Protein AF-A0A5B7G9Q3-F1 (afdb_monomer_lite)

InterPro domains:
  IPR002159 CD36 family [PF01130] (1-92)
  IPR002159 CD36 family [PF01130] (96-151)
  IPR002159 CD36 family [PTHR11923] (1-169)

Structure (mmCIF, N/CA/C/O backbone):
data_AF-A0A5B7G9Q3-F1
#
_entry.id   AF-A0A5B7G9Q3-F1
#
loop_
_atom_site.group_PDB
_atom_site.id
_atom_site.type_symbol
_atom_site.label_atom_id
_atom_site.label_alt_id
_atom_site.label_comp_id
_atom_site.label_asym_id
_atom_site.label_entity_id
_atom_site.label_seq_id
_atom_site.pdbx_PDB_ins_code
_atom_site.Cartn_x
_atom_site.Cartn_y
_atom_site.Cartn_z
_atom_site.occupancy
_atom_site.B_iso_or_equiv
_atom_site.auth_seq_id
_atom_site.auth_comp_id
_atom_site.auth_asym_id
_atom_site.auth_atom_id
_atom_site.pdbx_PDB_model_num
ATOM 1 N N . MET A 1 1 ? 12.135 -0.133 -3.986 1.00 78.00 1 MET A N 1
ATOM 2 C CA . MET A 1 1 ? 10.708 -0.051 -3.673 1.00 78.00 1 MET A CA 1
ATOM 3 C C . MET A 1 1 ? 10.459 1.221 -2.902 1.00 78.00 1 MET A C 1
ATOM 5 O O . MET A 1 1 ? 10.452 1.245 -1.677 1.00 78.00 1 MET A O 1
ATOM 9 N N . THR A 1 2 ? 10.316 2.288 -3.679 1.00 84.94 2 THR A N 1
ATOM 10 C CA . THR A 1 2 ? 10.034 3.643 -3.212 1.00 84.94 2 THR A CA 1
ATOM 11 C C . THR A 1 2 ? 8.739 4.090 -3.875 1.00 84.94 2 THR A C 1
ATOM 13 O O . THR A 1 2 ? 8.505 3.773 -5.044 1.00 84.94 2 THR A O 1
ATOM 16 N N . LEU A 1 3 ? 7.895 4.789 -3.120 1.00 89.25 3 LEU A N 1
ATOM 17 C CA . LEU A 1 3 ? 6.695 5.441 -3.635 1.00 89.25 3 LEU A CA 1
ATOM 18 C C . LEU A 1 3 ? 6.930 6.943 -3.688 1.00 89.25 3 LEU A C 1
ATOM 20 O O . LEU A 1 3 ? 7.613 7.503 -2.828 1.00 89.25 3 LEU A O 1
ATOM 24 N N . TYR A 1 4 ? 6.320 7.591 -4.668 1.00 92.19 4 TYR A N 1
ATOM 25 C CA . TYR A 1 4 ? 6.509 9.013 -4.919 1.00 92.19 4 TYR A CA 1
ATOM 26 C C . TYR A 1 4 ? 5.279 9.780 -4.480 1.00 92.19 4 TYR A C 1
ATOM 28 O O . TYR A 1 4 ? 4.168 9.288 -4.631 1.00 92.19 4 TYR A O 1
ATOM 36 N N . TYR A 1 5 ? 5.463 10.978 -3.934 1.00 93.06 5 TYR A N 1
ATOM 37 C CA . TYR A 1 5 ? 4.340 11.863 -3.647 1.00 93.06 5 TYR A CA 1
ATOM 38 C C . TYR A 1 5 ? 3.627 12.235 -4.954 1.00 93.06 5 TYR A C 1
ATOM 40 O O . TYR A 1 5 ? 4.283 12.576 -5.940 1.00 93.06 5 TYR A O 1
ATOM 48 N N . LYS A 1 6 ? 2.295 12.160 -4.959 1.00 91.06 6 LYS A N 1
ATOM 49 C CA . LYS A 1 6 ? 1.446 12.531 -6.095 1.00 91.06 6 LYS A CA 1
ATOM 50 C C . LYS A 1 6 ? 0.707 13.833 -5.815 1.00 91.06 6 LYS A C 1
ATOM 52 O O . LYS A 1 6 ? 0.881 14.804 -6.543 1.00 91.06 6 LYS A O 1
ATOM 57 N N . GLU A 1 7 ? -0.120 13.845 -4.772 1.00 93.25 7 GLU A N 1
ATOM 58 C CA . GLU A 1 7 ? -1.059 14.936 -4.497 1.00 93.25 7 GLU A CA 1
ATOM 59 C C . GLU A 1 7 ? -1.607 14.883 -3.063 1.00 93.25 7 GLU A C 1
ATOM 61 O O . GLU A 1 7 ? -1.503 13.866 -2.375 1.00 93.25 7 GLU A O 1
ATOM 66 N N . GLU A 1 8 ? -2.224 15.976 -2.613 1.00 92.50 8 GLU A N 1
ATOM 67 C CA . GLU A 1 8 ? -3.061 15.971 -1.413 1.00 92.50 8 GLU A CA 1
ATOM 68 C C . GLU A 1 8 ? -4.437 15.394 -1.750 1.00 92.50 8 GLU A C 1
ATOM 70 O O . GLU A 1 8 ? -5.032 15.719 -2.776 1.00 92.50 8 GLU A O 1
ATOM 75 N N . VAL A 1 9 ? -4.971 14.558 -0.865 1.00 86.00 9 VAL A N 1
ATOM 76 C CA . VAL A 1 9 ? -6.273 13.912 -1.041 1.00 86.00 9 VAL A CA 1
ATOM 77 C C . VAL A 1 9 ? -7.142 14.099 0.185 1.00 86.00 9 VAL A C 1
ATOM 79 O O . VAL A 1 9 ? -6.663 14.274 1.304 1.00 86.00 9 VAL A O 1
ATOM 82 N N . LYS A 1 10 ? -8.456 14.046 -0.021 1.00 80.75 10 LYS A N 1
ATOM 83 C CA . LYS A 1 10 ? -9.434 14.074 1.062 1.00 80.75 10 LYS A CA 1
ATOM 84 C C . LYS A 1 10 ? -10.288 12.820 0.996 1.00 80.75 10 LYS A C 1
ATOM 86 O O . LYS A 1 10 ? -11.278 12.785 0.272 1.00 80.75 10 LYS A O 1
ATOM 91 N N . ASN A 1 11 ? -9.912 11.797 1.757 1.00 70.19 11 ASN A N 1
ATOM 92 C CA . ASN A 1 11 ? -10.638 10.533 1.784 1.00 70.19 11 ASN A CA 1
ATOM 93 C C . ASN A 1 11 ? -11.625 10.533 2.960 1.00 70.19 11 ASN A C 1
ATOM 95 O O . ASN A 1 11 ? -11.231 10.717 4.112 1.00 70.19 11 ASN A O 1
ATOM 99 N N . ASN A 1 12 ? -12.925 10.407 2.677 1.00 72.56 12 ASN A N 1
ATOM 100 C CA . ASN A 1 12 ? -13.995 10.418 3.686 1.00 72.56 12 ASN A CA 1
ATOM 101 C C . ASN A 1 12 ? -13.938 11.607 4.668 1.00 72.56 12 ASN A C 1
ATOM 103 O O . ASN A 1 12 ? -14.232 11.484 5.856 1.00 72.56 12 ASN A O 1
ATOM 107 N N . GLY A 1 13 ? -13.544 12.782 4.169 1.00 74.88 13 GLY A N 1
ATOM 108 C CA . GLY A 1 13 ? -13.441 14.007 4.965 1.00 74.88 13 GLY A CA 1
ATOM 109 C C . GLY A 1 13 ? -12.094 14.224 5.662 1.00 74.88 13 GLY A C 1
ATOM 110 O O . GLY A 1 13 ? -11.862 15.331 6.150 1.00 74.88 13 GLY A O 1
ATOM 111 N N . LEU A 1 14 ? -11.205 13.227 5.666 1.00 72.00 14 LEU A N 1
ATOM 112 C CA . LEU A 1 14 ? -9.883 13.289 6.288 1.00 72.00 14 LEU A CA 1
ATOM 113 C C . LEU A 1 14 ? -8.823 13.748 5.271 1.00 72.00 14 LEU A C 1
ATOM 115 O O . LEU A 1 14 ? -8.754 13.165 4.187 1.00 72.00 14 LEU A O 1
ATOM 119 N N . PRO A 1 15 ? -8.010 14.776 5.583 1.00 79.88 15 PRO A N 1
ATOM 120 C CA . PRO A 1 15 ? -6.910 15.189 4.720 1.00 79.88 15 PRO A CA 1
ATOM 121 C C . PRO A 1 15 ? -5.777 14.159 4.772 1.00 79.88 15 PRO A C 1
ATOM 123 O O . PRO A 1 15 ? -5.450 13.641 5.839 1.00 79.88 15 PRO A O 1
ATOM 126 N N . GLY A 1 16 ? -5.159 13.888 3.632 1.00 85.12 16 GLY A N 1
ATOM 127 C CA . GLY A 1 16 ? -4.036 12.973 3.510 1.00 85.12 16 GLY A CA 1
ATOM 128 C C . GLY A 1 16 ? -3.160 13.304 2.310 1.00 85.12 16 GLY A C 1
ATOM 129 O O . GLY A 1 16 ? -3.461 14.197 1.520 1.00 85.12 16 GLY A O 1
ATOM 130 N N . TYR A 1 17 ? -2.075 12.555 2.181 1.00 88.69 17 TYR A N 1
ATOM 131 C CA . TYR A 1 17 ? -1.108 12.672 1.099 1.00 88.69 17 TYR A CA 1
ATOM 132 C C . TYR A 1 17 ? -1.080 11.368 0.317 1.00 88.69 17 TYR A C 1
ATOM 134 O O . TYR A 1 17 ? -0.836 10.302 0.886 1.00 88.69 17 TYR A O 1
ATOM 142 N N . ARG A 1 18 ? -1.323 11.455 -0.985 1.00 87.88 18 ARG A N 1
ATOM 143 C CA . ARG A 1 18 ? -1.294 10.322 -1.895 1.00 87.88 18 ARG A CA 1
ATOM 144 C C . ARG A 1 18 ? 0.110 10.099 -2.417 1.00 87.88 18 ARG A C 1
ATOM 146 O O . ARG A 1 18 ? 0.740 11.014 -2.945 1.00 87.88 18 ARG A O 1
ATOM 153 N N . TYR A 1 19 ? 0.555 8.858 -2.328 1.00 90.50 19 TYR A N 1
ATOM 154 C CA . TYR A 1 19 ? 1.779 8.361 -2.925 1.00 90.50 19 TYR A CA 1
ATOM 155 C C . TYR A 1 19 ? 1.439 7.311 -3.976 1.00 90.50 19 TYR A C 1
ATOM 157 O O . TYR A 1 19 ? 0.421 6.632 -3.869 1.00 90.50 19 TYR A O 1
ATOM 165 N N . TRP A 1 20 ? 2.272 7.172 -4.999 1.00 91.06 20 TRP A N 1
ATOM 166 C CA . TRP A 1 20 ? 2.017 6.251 -6.101 1.00 91.06 20 TRP A CA 1
ATOM 167 C C . TRP A 1 20 ? 3.273 5.491 -6.515 1.00 91.06 20 TRP A C 1
ATOM 169 O O . TRP A 1 20 ? 4.402 5.958 -6.321 1.00 91.06 20 TRP A O 1
ATOM 179 N N . GLY A 1 21 ? 3.046 4.285 -7.033 1.00 91.75 21 GLY A N 1
ATOM 180 C CA . GLY A 1 21 ? 4.066 3.473 -7.675 1.00 91.75 21 GLY A CA 1
ATOM 181 C C . GLY A 1 21 ? 4.344 3.967 -9.092 1.00 91.75 21 GLY A C 1
ATOM 182 O O . GLY A 1 21 ? 3.422 4.333 -9.813 1.00 91.75 21 GLY A O 1
ATOM 183 N N . THR A 1 22 ? 5.615 3.971 -9.481 1.00 92.19 22 THR A N 1
ATOM 184 C CA . THR A 1 22 ? 6.083 4.341 -10.823 1.00 92.19 22 THR A CA 1
ATOM 185 C C . THR A 1 22 ? 6.970 3.229 -11.388 1.00 92.19 22 THR A C 1
ATOM 187 O O . THR A 1 22 ? 7.237 2.223 -10.725 1.00 92.19 22 THR A O 1
ATOM 190 N N . ASN A 1 23 ? 7.497 3.420 -12.596 1.00 90.25 23 ASN A N 1
ATOM 191 C CA . ASN A 1 23 ? 8.533 2.557 -13.174 1.00 90.25 23 ASN A CA 1
ATOM 192 C C . ASN A 1 23 ? 9.838 2.507 -12.362 1.00 90.25 23 ASN A C 1
ATOM 194 O O . ASN A 1 23 ? 10.638 1.600 -12.557 1.00 90.25 23 ASN A O 1
ATOM 198 N N . GLU A 1 24 ? 10.040 3.431 -11.425 1.00 90.44 24 GLU A N 1
ATOM 199 C CA . GLU A 1 24 ? 11.181 3.419 -10.505 1.00 90.44 24 GLU A CA 1
ATOM 200 C C . GLU A 1 24 ? 10.893 2.642 -9.209 1.00 90.44 24 GLU A C 1
ATOM 202 O O . GLU A 1 24 ? 11.795 2.404 -8.405 1.00 90.44 24 GLU A O 1
ATOM 207 N N . THR A 1 25 ? 9.643 2.229 -8.963 1.00 90.56 25 THR A N 1
ATOM 208 C CA . THR A 1 25 ? 9.286 1.495 -7.740 1.00 90.56 25 THR A CA 1
ATOM 209 C C . THR A 1 25 ? 9.891 0.092 -7.722 1.00 90.56 25 THR A C 1
ATOM 211 O O . THR A 1 25 ? 10.390 -0.336 -6.672 1.00 90.56 25 THR A O 1
ATOM 214 N N . PHE A 1 26 ? 9.912 -0.586 -8.871 1.00 90.75 26 PHE A N 1
ATOM 215 C CA . PHE A 1 26 ? 10.578 -1.874 -9.084 1.00 90.75 26 PHE A CA 1
ATOM 216 C C . PHE A 1 26 ? 11.712 -1.705 -10.095 1.00 90.75 26 PHE A C 1
ATOM 218 O O . PHE A 1 26 ? 11.584 -2.115 -11.254 1.00 90.75 26 PHE A O 1
ATOM 225 N N . PRO A 1 27 ? 12.807 -1.053 -9.671 1.00 84.44 27 PRO A N 1
ATOM 226 C CA . PRO A 1 27 ? 13.928 -0.834 -10.554 1.00 84.44 27 PRO A CA 1
ATOM 227 C C . PRO A 1 27 ? 14.594 -2.194 -10.800 1.00 84.44 27 PRO A C 1
ATOM 229 O O . PRO A 1 27 ? 14.801 -2.969 -9.864 1.00 84.44 27 PRO A O 1
ATOM 232 N N . GLY A 1 28 ? 14.893 -2.510 -12.061 1.00 84.56 28 GLY A N 1
ATOM 233 C CA . GLY A 1 28 ? 15.557 -3.760 -12.466 1.00 84.56 28 GLY A CA 1
ATOM 234 C C . GLY A 1 28 ? 17.035 -3.826 -12.059 1.00 84.56 28 GLY A C 1
ATOM 235 O O . GLY A 1 28 ? 17.828 -4.508 -12.702 1.00 84.56 28 GLY A O 1
ATOM 236 N N . ASP A 1 29 ? 17.426 -3.065 -11.040 1.00 84.94 29 ASP A N 1
ATOM 237 C CA . ASP A 1 29 ? 18.778 -2.912 -10.538 1.00 84.94 29 ASP A CA 1
ATOM 238 C C . ASP A 1 29 ? 18.789 -2.576 -9.030 1.00 84.94 29 ASP A C 1
ATOM 240 O O . ASP A 1 29 ? 17.765 -2.414 -8.356 1.00 84.94 29 ASP A O 1
ATOM 244 N N . GLY A 1 30 ? 19.992 -2.524 -8.460 1.00 83.81 30 GLY A N 1
ATOM 245 C CA . GLY A 1 30 ? 20.203 -2.097 -7.080 1.00 83.81 30 GLY A CA 1
ATOM 246 C C . GLY A 1 30 ? 19.931 -3.174 -6.023 1.00 83.81 30 GLY A C 1
ATOM 247 O O . GLY A 1 30 ? 20.283 -4.342 -6.176 1.00 83.81 30 GLY A O 1
ATOM 248 N N . CYS A 1 31 ? 19.374 -2.753 -4.883 1.00 82.00 31 CYS A N 1
ATOM 249 C CA . CYS A 1 31 ? 19.334 -3.546 -3.646 1.00 82.00 31 CYS A CA 1
ATOM 250 C C . CYS A 1 31 ? 18.418 -4.783 -3.686 1.00 82.00 31 CYS A C 1
ATOM 252 O O . CYS A 1 31 ? 18.456 -5.579 -2.752 1.00 82.00 31 CYS A O 1
ATOM 254 N N . TYR A 1 32 ? 17.581 -4.930 -4.716 1.00 82.38 32 TYR A N 1
ATOM 255 C CA . TYR A 1 32 ? 16.604 -6.022 -4.830 1.00 82.38 32 TYR A CA 1
ATOM 256 C C . TYR A 1 32 ? 17.116 -7.216 -5.646 1.00 82.38 32 TYR A C 1
ATOM 258 O O . TYR A 1 32 ? 16.394 -8.195 -5.829 1.00 82.38 32 TYR A O 1
ATOM 266 N N . CYS A 1 33 ? 18.356 -7.151 -6.129 1.00 86.94 33 CYS A N 1
ATOM 267 C CA . CYS A 1 33 ? 18.996 -8.245 -6.845 1.00 86.94 33 CYS A CA 1
ATOM 268 C C . CYS A 1 33 ? 19.517 -9.305 -5.862 1.00 86.94 33 CYS A C 1
ATOM 270 O O . CYS A 1 33 ? 20.145 -8.973 -4.855 1.00 86.94 33 CYS A O 1
ATOM 272 N N . ILE A 1 34 ? 19.303 -10.582 -6.176 1.00 85.50 34 ILE A N 1
ATOM 273 C CA . ILE A 1 34 ? 19.796 -11.714 -5.381 1.00 85.50 34 ILE A CA 1
ATOM 274 C C . ILE A 1 34 ? 21.098 -12.192 -6.015 1.00 85.50 34 ILE A C 1
ATOM 276 O O . ILE A 1 34 ? 21.150 -12.414 -7.220 1.00 85.50 34 ILE A O 1
ATOM 280 N N . ASP A 1 35 ? 22.174 -12.280 -5.231 1.00 86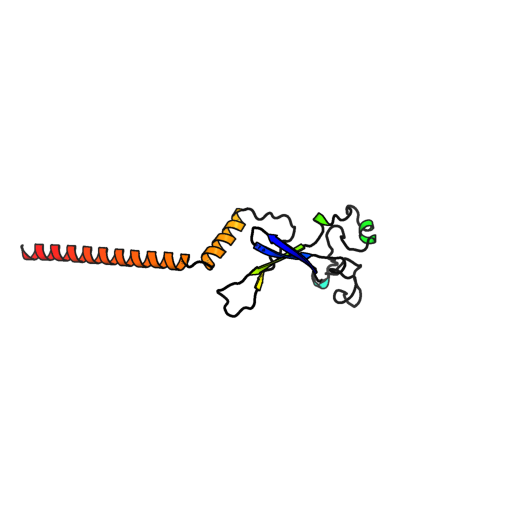.81 35 ASP A N 1
ATOM 281 C CA . ASP A 1 35 ? 23.505 -12.687 -5.710 1.00 86.81 35 ASP A CA 1
ATOM 282 C C . ASP A 1 35 ? 23.995 -11.908 -6.949 1.00 86.81 35 ASP A C 1
ATOM 284 O O . ASP A 1 35 ? 24.680 -12.440 -7.821 1.00 86.81 35 ASP A O 1
ATOM 288 N N . LYS A 1 36 ? 23.660 -10.608 -7.016 1.00 84.38 36 LYS A N 1
ATOM 289 C CA . LYS A 1 36 ? 23.922 -9.691 -8.150 1.00 84.38 36 LYS A CA 1
ATOM 290 C C . LYS A 1 36 ? 23.182 -10.036 -9.449 1.00 84.38 36 LYS A C 1
ATOM 292 O O . LYS A 1 36 ? 23.423 -9.390 -10.466 1.00 84.38 36 LYS A O 1
ATOM 297 N N . VAL A 1 37 ? 22.270 -11.002 -9.416 1.00 87.19 37 VAL A N 1
ATOM 298 C CA . VAL A 1 37 ? 21.338 -11.294 -10.503 1.00 87.19 37 VAL A CA 1
ATOM 299 C C . VAL A 1 37 ? 20.044 -10.536 -10.233 1.00 87.19 37 VAL A C 1
ATOM 301 O O . VAL A 1 37 ? 19.380 -10.725 -9.211 1.00 87.19 37 VAL A O 1
ATOM 304 N N . CYS A 1 38 ? 19.710 -9.628 -11.141 1.00 88.88 38 CYS A N 1
ATOM 305 C CA . CYS A 1 38 ? 18.516 -8.804 -11.040 1.00 88.88 38 CYS A CA 1
ATOM 306 C C . CYS A 1 38 ? 17.374 -9.435 -11.831 1.00 88.88 38 CYS A C 1
ATOM 308 O O . CYS A 1 38 ? 17.585 -10.032 -12.890 1.00 88.88 38 CYS A O 1
ATOM 310 N N . ALA A 1 39 ? 16.159 -9.291 -11.312 1.00 91.19 39 ALA A N 1
ATOM 311 C CA . ALA A 1 39 ? 14.974 -9.563 -12.103 1.00 91.19 39 ALA A CA 1
ATOM 312 C C . ALA A 1 39 ? 14.831 -8.489 -13.207 1.00 91.19 39 ALA A C 1
ATOM 314 O O . ALA A 1 39 ? 15.371 -7.388 -13.061 1.00 91.19 39 ALA A O 1
ATOM 315 N N . PRO A 1 40 ? 14.112 -8.792 -14.301 1.00 91.94 40 PRO A N 1
ATOM 316 C CA . PRO A 1 40 ? 13.733 -7.798 -15.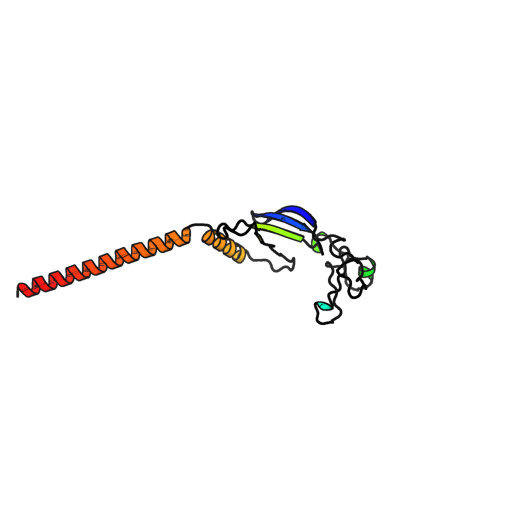301 1.00 91.94 40 PRO A CA 1
ATOM 317 C C . PRO A 1 40 ? 13.076 -6.555 -14.686 1.00 91.94 40 PRO A C 1
ATOM 319 O O . PRO A 1 40 ? 12.464 -6.630 -13.620 1.00 91.94 40 PRO A O 1
ATOM 322 N N . LEU A 1 41 ? 13.159 -5.419 -15.385 1.00 92.81 41 LEU A N 1
ATOM 323 C CA . LEU A 1 41 ? 12.503 -4.179 -14.967 1.00 92.81 41 LEU A CA 1
ATOM 324 C C . LEU A 1 41 ? 11.009 -4.415 -14.685 1.00 92.81 41 LEU A C 1
ATOM 326 O O . LEU A 1 41 ? 10.319 -5.062 -15.473 1.00 92.81 41 LEU A O 1
ATOM 330 N N . GLY A 1 42 ? 10.516 -3.875 -13.567 1.00 92.38 42 GLY A N 1
ATOM 331 C CA . GLY A 1 42 ? 9.133 -4.057 -13.118 1.00 92.38 42 GLY A CA 1
ATOM 332 C C . GLY A 1 42 ? 8.872 -5.347 -12.339 1.00 92.38 42 GLY A C 1
ATOM 333 O O . GLY A 1 42 ? 7.754 -5.530 -11.856 1.00 92.38 42 GLY A O 1
ATOM 334 N N . LEU A 1 43 ? 9.882 -6.212 -12.181 1.00 92.12 43 LEU A N 1
ATOM 335 C CA . LEU A 1 43 ? 9.831 -7.404 -11.340 1.00 92.12 43 LEU A CA 1
ATOM 336 C C . LEU A 1 43 ? 10.763 -7.276 -10.130 1.00 92.12 43 LEU A C 1
ATOM 338 O O . LEU A 1 43 ? 11.863 -6.737 -10.210 1.00 92.12 43 LEU A O 1
ATOM 342 N N . VAL A 1 44 ? 10.348 -7.858 -9.009 1.00 90.94 44 VAL A N 1
ATOM 343 C CA . VAL A 1 44 ? 11.183 -8.058 -7.819 1.00 90.94 44 VAL A CA 1
ATOM 344 C C . VAL A 1 44 ? 11.227 -9.543 -7.501 1.00 90.94 44 VAL A C 1
ATOM 346 O O . VAL A 1 44 ? 10.183 -10.179 -7.371 1.00 90.94 44 VAL A O 1
ATOM 349 N N . ASN A 1 45 ? 12.429 -10.102 -7.356 1.00 90.00 45 ASN A N 1
ATOM 350 C CA . ASN A 1 45 ? 12.587 -11.487 -6.929 1.00 90.00 45 ASN A CA 1
ATOM 351 C C . ASN A 1 45 ? 12.237 -11.613 -5.432 1.00 90.00 45 ASN A C 1
ATOM 353 O O . ASN A 1 45 ? 12.838 -10.953 -4.585 1.00 90.00 45 ASN A O 1
ATOM 357 N N . ALA A 1 46 ? 11.253 -12.456 -5.121 1.00 88.88 46 ALA A N 1
ATOM 358 C CA . ALA A 1 46 ? 10.741 -12.715 -3.778 1.00 88.88 46 ALA A CA 1
ATOM 359 C C . ALA A 1 46 ? 11.002 -14.160 -3.310 1.00 88.88 46 ALA A C 1
ATOM 361 O O . ALA A 1 46 ? 10.368 -14.632 -2.365 1.00 88.88 46 ALA A O 1
ATOM 362 N N . GLU A 1 47 ? 11.936 -14.869 -3.943 1.00 88.44 47 GLU A N 1
ATOM 363 C CA . GLU A 1 47 ? 12.305 -16.249 -3.619 1.00 88.44 47 GLU A CA 1
ATOM 364 C C . GLU A 1 47 ? 12.699 -16.422 -2.146 1.00 88.44 47 GLU A C 1
ATOM 366 O O . GLU A 1 47 ? 12.196 -17.310 -1.449 1.00 88.44 47 GLU A O 1
ATOM 371 N N . THR A 1 48 ? 13.531 -15.516 -1.625 1.00 86.56 48 THR A N 1
ATOM 372 C CA . THR A 1 48 ? 13.952 -15.519 -0.213 1.00 86.56 48 THR A CA 1
ATOM 373 C C . THR A 1 48 ? 12.780 -15.291 0.740 1.00 86.56 48 THR A C 1
ATOM 375 O O . THR A 1 48 ? 12.750 -15.860 1.831 1.00 86.56 48 THR A O 1
ATOM 378 N N . CYS A 1 49 ? 11.767 -14.530 0.320 1.00 86.19 49 CYS A N 1
ATOM 379 C CA . CYS A 1 49 ? 10.531 -14.327 1.076 1.00 86.19 49 CYS A CA 1
ATOM 380 C C . CYS A 1 49 ? 9.594 -15.546 1.022 1.00 86.19 49 CYS A C 1
ATOM 382 O O . CYS A 1 49 ? 8.684 -15.661 1.844 1.00 86.19 49 CYS A O 1
ATOM 384 N N . ARG A 1 50 ? 9.789 -16.453 0.058 1.00 89.31 50 ARG A N 1
ATOM 385 C CA . ARG A 1 50 ? 8.929 -17.615 -0.211 1.00 89.31 50 ARG A CA 1
ATOM 386 C C . ARG A 1 50 ? 9.652 -18.945 -0.001 1.00 89.31 50 ARG A C 1
ATOM 388 O O . ARG A 1 50 ? 9.336 -19.926 -0.666 1.00 89.31 50 ARG A O 1
ATOM 395 N N . MET A 1 51 ? 10.576 -18.996 0.962 1.00 89.12 51 MET A N 1
ATOM 396 C CA . MET A 1 51 ? 11.288 -20.220 1.367 1.00 89.12 51 MET A CA 1
ATOM 397 C C . MET A 1 51 ? 11.985 -20.933 0.191 1.00 89.12 51 MET A C 1
ATOM 399 O O . MET A 1 51 ? 11.982 -22.160 0.126 1.00 89.12 51 MET A O 1
ATOM 403 N N . GLY A 1 52 ? 12.556 -20.176 -0.753 1.00 85.12 52 GLY A N 1
ATOM 404 C CA . GLY A 1 52 ? 13.255 -20.736 -1.916 1.00 85.12 52 GLY A CA 1
ATOM 405 C C . GLY A 1 52 ? 12.349 -21.108 -3.094 1.00 85.12 52 GLY A C 1
ATOM 406 O O . GLY A 1 52 ? 12.831 -21.639 -4.089 1.00 85.12 52 GLY A O 1
ATOM 407 N N . ALA A 1 53 ? 11.038 -20.860 -3.016 1.00 88.50 53 ALA A N 1
ATOM 408 C CA . ALA A 1 53 ? 10.154 -21.049 -4.163 1.00 88.50 53 ALA A CA 1
ATOM 409 C C . ALA A 1 53 ? 10.349 -19.913 -5.187 1.00 88.50 53 ALA A C 1
ATOM 411 O O . ALA A 1 53 ? 10.364 -18.749 -4.778 1.00 88.50 53 ALA A O 1
ATOM 412 N N . PRO A 1 54 ? 10.427 -20.206 -6.501 1.00 86.12 54 PRO A N 1
ATOM 413 C CA . PRO A 1 54 ? 10.615 -19.185 -7.528 1.00 86.12 54 PRO A CA 1
ATOM 414 C C . PRO A 1 54 ? 9.370 -18.296 -7.608 1.00 86.12 54 PRO A C 1
ATOM 416 O O . PRO A 1 54 ? 8.334 -18.693 -8.141 1.00 86.12 54 PRO A O 1
ATOM 419 N N . ALA A 1 55 ? 9.463 -17.098 -7.037 1.00 88.25 55 ALA A N 1
ATOM 420 C CA . ALA A 1 55 ? 8.359 -16.156 -6.937 1.00 88.25 55 ALA A CA 1
ATOM 421 C C . ALA A 1 55 ? 8.839 -14.743 -7.261 1.00 88.25 55 ALA A C 1
ATOM 423 O O . ALA A 1 55 ? 9.876 -14.301 -6.767 1.00 88.25 55 ALA A O 1
ATOM 424 N N . PHE A 1 56 ? 8.048 -14.026 -8.055 1.00 90.62 56 PHE A N 1
ATOM 425 C CA . PHE A 1 56 ? 8.317 -12.649 -8.450 1.00 90.62 56 PHE A CA 1
ATOM 426 C C . PHE A 1 56 ? 7.112 -11.773 -8.120 1.00 90.62 56 PHE A C 1
ATOM 428 O O . PHE A 1 56 ? 5.968 -12.220 -8.194 1.00 90.62 56 PHE A O 1
ATOM 435 N N . VAL A 1 57 ? 7.382 -10.527 -7.748 1.00 91.00 57 VAL A N 1
ATOM 436 C CA . VAL A 1 57 ? 6.374 -9.495 -7.498 1.00 91.00 57 VAL A CA 1
ATOM 437 C C . VAL A 1 57 ? 6.434 -8.477 -8.628 1.00 91.00 57 VAL A C 1
ATOM 439 O O . VAL A 1 57 ? 7.522 -8.063 -9.018 1.00 91.00 57 VAL A O 1
ATOM 442 N N . SER A 1 58 ? 5.274 -8.067 -9.130 1.00 92.06 58 SER A N 1
ATOM 443 C CA . SER A 1 58 ? 5.108 -7.031 -10.152 1.00 92.06 58 SER A CA 1
ATOM 444 C C . SER A 1 58 ? 3.873 -6.191 -9.844 1.00 92.06 58 SER A C 1
ATOM 446 O O . SER A 1 58 ? 3.075 -6.546 -8.973 1.00 92.06 58 SER A O 1
ATOM 448 N N . PHE A 1 59 ? 3.664 -5.106 -10.589 1.00 92.94 59 PHE A N 1
ATOM 449 C CA . PHE A 1 59 ? 2.324 -4.524 -10.668 1.00 92.94 59 PHE A CA 1
ATOM 450 C C . PHE A 1 59 ? 1.392 -5.414 -11.514 1.00 92.94 59 PHE A C 1
ATOM 452 O O . PHE A 1 59 ? 1.885 -6.206 -12.334 1.00 92.94 59 PHE A O 1
ATOM 459 N N . PRO A 1 60 ? 0.060 -5.323 -11.320 1.00 92.19 60 PRO A N 1
ATOM 460 C CA . PRO A 1 60 ? -0.907 -6.079 -12.108 1.00 92.19 60 PRO A CA 1
ATOM 461 C C . PRO A 1 60 ? -0.712 -5.864 -13.611 1.00 92.19 60 PRO A C 1
ATOM 463 O O . PRO A 1 60 ? -0.372 -4.765 -14.054 1.00 92.19 60 PRO A O 1
ATOM 466 N N . HIS A 1 61 ? -0.904 -6.930 -14.394 1.00 93.50 61 HIS A N 1
ATOM 467 C CA . HIS A 1 61 ? -0.733 -6.914 -15.853 1.00 93.50 61 HIS A CA 1
ATOM 468 C C . HIS A 1 61 ? 0.608 -6.328 -16.323 1.00 93.50 61 HIS A C 1
ATOM 470 O O . HIS A 1 61 ? 0.688 -5.721 -17.387 1.00 93.50 61 HIS A O 1
ATOM 476 N N . PHE A 1 62 ? 1.657 -6.479 -15.508 1.00 94.81 62 PHE A N 1
ATOM 477 C CA . PHE A 1 62 ? 2.991 -5.956 -15.792 1.00 94.81 62 PHE A CA 1
ATOM 478 C C . PHE A 1 62 ? 3.019 -4.440 -16.054 1.00 94.81 62 PHE A C 1
ATOM 480 O O . PHE A 1 62 ? 3.855 -3.952 -16.816 1.00 94.81 62 PHE A O 1
ATOM 487 N N . LEU A 1 63 ? 2.132 -3.669 -15.404 1.00 94.25 63 LEU A N 1
ATOM 488 C CA . LEU A 1 63 ? 2.203 -2.208 -15.454 1.00 94.25 63 LEU A CA 1
ATOM 489 C C . LEU A 1 63 ? 3.616 -1.748 -15.045 1.00 94.25 63 LEU A C 1
ATOM 491 O O . LEU A 1 63 ? 4.168 -2.211 -14.051 1.00 94.25 63 LEU A O 1
ATOM 495 N N . HIS A 1 64 ? 4.202 -0.843 -15.830 1.00 94.12 64 HIS A N 1
ATOM 496 C CA . HIS A 1 64 ? 5.571 -0.332 -15.667 1.00 94.12 64 HIS A CA 1
ATOM 497 C C . HIS A 1 64 ? 6.720 -1.349 -15.807 1.00 94.12 64 HIS A C 1
ATOM 499 O O . HIS A 1 64 ? 7.868 -0.987 -15.542 1.00 94.12 64 HIS A O 1
ATOM 505 N N . ALA A 1 65 ? 6.446 -2.583 -16.229 1.00 93.88 65 ALA A N 1
ATOM 506 C CA . ALA A 1 65 ? 7.479 -3.581 -16.469 1.00 93.88 65 ALA A CA 1
ATOM 507 C C . ALA A 1 65 ? 7.977 -3.577 -17.921 1.00 93.88 65 ALA A C 1
ATOM 509 O O . ALA A 1 65 ? 7.454 -2.862 -18.780 1.00 93.88 65 ALA A O 1
ATOM 510 N N . ASP A 1 66 ? 9.011 -4.376 -18.184 1.00 93.06 66 ASP A N 1
ATOM 511 C CA . ASP A 1 66 ? 9.528 -4.569 -19.537 1.00 93.06 66 ASP A CA 1
ATOM 512 C C . ASP A 1 66 ? 8.445 -5.165 -20.469 1.00 93.06 66 ASP A C 1
ATOM 514 O O . ASP A 1 66 ? 7.834 -6.179 -20.108 1.00 93.06 66 ASP A O 1
ATOM 518 N N . PRO A 1 67 ? 8.197 -4.580 -21.661 1.00 91.19 67 PRO A N 1
ATOM 519 C CA . PRO A 1 67 ? 7.168 -5.047 -22.588 1.00 91.19 67 PRO A CA 1
ATOM 520 C C . PRO A 1 67 ? 7.241 -6.530 -22.955 1.00 91.19 67 PRO A C 1
ATOM 522 O O . PRO A 1 67 ? 6.190 -7.120 -23.200 1.00 91.19 67 PRO A O 1
ATOM 525 N N . PHE A 1 68 ? 8.428 -7.158 -22.956 1.00 92.31 68 PHE A N 1
ATOM 526 C CA . PHE A 1 68 ? 8.527 -8.586 -23.299 1.00 92.31 68 PHE A CA 1
ATOM 527 C C . PHE A 1 68 ? 7.715 -9.478 -22.345 1.00 92.31 68 PHE A C 1
ATOM 529 O O . PHE A 1 68 ? 7.333 -10.588 -22.713 1.00 92.31 68 PHE A O 1
ATOM 536 N N . LEU A 1 69 ? 7.440 -9.011 -21.120 1.00 91.75 69 LEU A N 1
ATOM 537 C CA . LEU A 1 69 ? 6.642 -9.747 -20.142 1.00 91.75 69 LEU A CA 1
ATOM 538 C C . LEU A 1 69 ? 5.170 -9.850 -20.552 1.00 91.75 69 LEU A C 1
ATOM 540 O O . LEU A 1 69 ? 4.510 -10.799 -20.151 1.00 91.75 69 LEU A O 1
ATOM 544 N N . LEU A 1 70 ? 4.648 -8.934 -21.370 1.00 90.12 70 LEU A N 1
ATOM 545 C CA . LEU A 1 70 ? 3.272 -9.027 -21.872 1.00 90.12 70 LEU A CA 1
ATOM 546 C C . LEU A 1 70 ? 3.117 -10.178 -22.872 1.00 90.12 70 LEU A C 1
ATOM 548 O O . LEU A 1 70 ? 2.106 -10.873 -22.855 1.00 90.12 70 LEU A O 1
ATOM 552 N N . ASP A 1 71 ? 4.143 -10.410 -23.692 1.00 88.75 71 ASP A N 1
ATOM 553 C CA . ASP A 1 71 ? 4.145 -11.463 -24.713 1.00 88.75 71 ASP A CA 1
ATOM 554 C C . ASP A 1 71 ? 4.527 -12.839 -24.141 1.00 88.75 71 ASP A C 1
ATOM 556 O O . ASP A 1 71 ? 4.275 -13.873 -24.761 1.00 88.75 71 ASP A O 1
ATOM 560 N N . ALA A 1 72 ? 5.142 -12.870 -22.955 1.00 89.00 72 ALA A N 1
ATOM 561 C CA . ALA A 1 72 ? 5.610 -14.097 -22.316 1.00 89.00 72 ALA A CA 1
ATOM 562 C C . ALA A 1 72 ? 4.490 -14.929 -21.660 1.00 89.00 72 ALA A C 1
ATOM 564 O O . ALA A 1 72 ? 4.715 -16.101 -21.348 1.00 89.00 72 ALA A O 1
ATOM 565 N N . PHE A 1 73 ? 3.303 -14.351 -21.435 1.00 85.00 73 PHE A N 1
ATOM 566 C CA . PHE A 1 73 ? 2.204 -14.997 -20.713 1.00 85.00 73 PHE A CA 1
ATOM 567 C C . PHE A 1 73 ? 0.876 -14.883 -21.471 1.00 85.00 73 PHE A C 1
ATOM 569 O O . PHE A 1 73 ? 0.423 -13.793 -21.812 1.00 85.00 73 PHE A O 1
ATOM 576 N N . GLU A 1 74 ? 0.196 -16.013 -21.675 1.00 85.56 74 GLU A N 1
ATOM 577 C CA . GLU A 1 74 ? -1.161 -16.018 -22.229 1.00 85.56 74 GLU A CA 1
ATOM 578 C C . GLU A 1 74 ? -2.186 -15.476 -21.220 1.00 85.56 74 GLU A C 1
ATOM 580 O O . GLU A 1 74 ? -2.109 -15.729 -20.018 1.00 85.56 74 GLU A O 1
ATOM 585 N N . GLY A 1 75 ? -3.188 -14.748 -21.722 1.00 85.19 75 GLY A N 1
ATOM 586 C CA . GLY A 1 75 ? -4.301 -14.233 -20.914 1.00 85.19 75 GLY A CA 1
ATOM 587 C C . GLY A 1 75 ? -4.016 -12.923 -20.173 1.00 85.19 75 GLY A C 1
ATOM 588 O O . GLY A 1 75 ? -4.916 -12.391 -19.522 1.00 85.19 75 GLY A O 1
ATOM 589 N N . VAL A 1 76 ? -2.811 -12.362 -20.298 1.00 87.94 76 VAL A N 1
ATOM 590 C CA . VAL A 1 76 ? -2.493 -11.036 -19.760 1.00 87.94 76 VAL A CA 1
ATOM 591 C C . VAL A 1 76 ? -3.012 -9.967 -20.718 1.00 87.94 76 VAL A C 1
ATOM 593 O O . VAL A 1 76 ? -2.524 -9.811 -21.833 1.00 87.94 76 VAL A O 1
ATOM 596 N N . SER A 1 77 ? -4.032 -9.218 -20.297 1.00 90.44 77 SER A N 1
ATOM 597 C CA . SER A 1 77 ? -4.487 -8.045 -21.052 1.00 90.44 77 SER A CA 1
ATOM 598 C C . SER A 1 77 ? -3.507 -6.874 -20.903 1.00 90.44 77 SER A C 1
ATOM 600 O O . SER A 1 77 ? -2.776 -6.833 -19.909 1.00 90.44 77 SER A O 1
ATOM 602 N N . PRO A 1 78 ? -3.532 -5.885 -21.816 1.00 92.06 78 PRO A N 1
ATOM 603 C CA . PRO A 1 78 ? -2.746 -4.665 -21.670 1.00 92.06 78 PRO A CA 1
ATOM 604 C C . PRO A 1 78 ? -2.984 -3.987 -20.3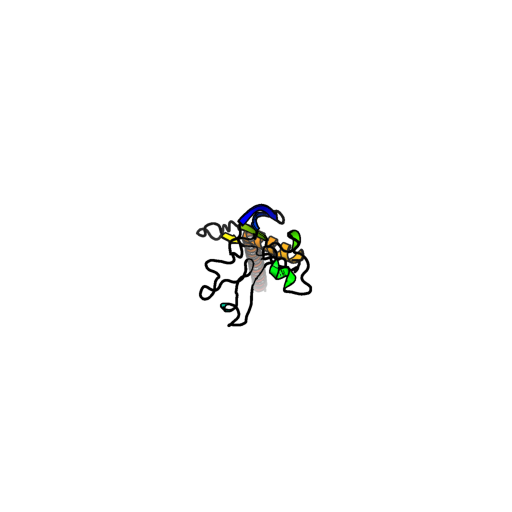12 1.00 92.06 78 PRO A C 1
ATOM 606 O O . PRO A 1 78 ? -4.122 -3.992 -19.822 1.00 92.06 78 PRO A O 1
ATOM 609 N N . PRO A 1 79 ? -1.943 -3.406 -19.693 1.00 92.38 79 PRO A N 1
ATOM 610 C CA . PRO A 1 79 ? -2.092 -2.760 -18.405 1.00 92.38 79 PRO A CA 1
ATOM 611 C C . PRO A 1 79 ? -2.918 -1.473 -18.522 1.00 92.38 79 PRO A C 1
ATOM 613 O O . PRO A 1 79 ? -2.657 -0.624 -19.372 1.00 92.38 79 PRO A O 1
ATOM 616 N N . ASP A 1 80 ? -3.893 -1.326 -17.630 1.00 92.56 80 ASP A N 1
ATOM 617 C CA . ASP A 1 80 ? -4.724 -0.143 -17.435 1.00 92.56 80 ASP A CA 1
ATOM 618 C C . ASP A 1 80 ? -4.208 0.622 -16.200 1.00 92.56 80 ASP A C 1
ATOM 620 O O . ASP A 1 80 ? -4.361 0.128 -15.079 1.00 92.56 80 ASP A O 1
ATOM 624 N N . PRO A 1 81 ? -3.563 1.794 -16.360 1.00 90.12 81 PRO A N 1
ATOM 625 C CA . PRO A 1 81 ? -3.015 2.552 -15.238 1.00 90.12 81 PRO A CA 1
ATOM 626 C C . PRO A 1 81 ? -4.048 2.918 -14.170 1.00 90.12 81 PRO A C 1
ATOM 628 O O . PRO A 1 81 ? -3.672 3.029 -13.007 1.00 90.12 81 PRO A O 1
ATOM 631 N N . ASP A 1 82 ? -5.326 3.067 -14.517 1.00 88.00 82 ASP A N 1
ATOM 632 C CA . ASP A 1 82 ? -6.358 3.425 -13.540 1.00 88.00 82 ASP A CA 1
ATOM 633 C C . ASP A 1 82 ? -6.729 2.244 -12.629 1.00 88.00 82 ASP A C 1
ATOM 635 O O . ASP A 1 82 ? -7.207 2.463 -11.522 1.00 88.00 82 ASP A O 1
ATOM 639 N N . LYS A 1 83 ? -6.474 1.002 -13.064 1.00 87.31 83 LYS A N 1
ATOM 640 C CA . LYS A 1 83 ? -6.792 -0.233 -12.316 1.00 87.31 83 LYS A CA 1
ATOM 641 C C . LYS A 1 83 ? -5.575 -0.963 -11.770 1.00 87.31 83 LYS A C 1
ATOM 643 O O . LYS A 1 83 ? -5.687 -1.779 -10.864 1.00 87.31 83 LYS A O 1
ATOM 648 N N . HIS A 1 84 ? -4.420 -0.763 -12.393 1.00 91.69 84 HIS A N 1
ATOM 649 C CA . HIS A 1 84 ? -3.209 -1.532 -12.113 1.00 91.69 84 HIS A CA 1
ATOM 650 C C . HIS A 1 84 ? -2.124 -0.690 -11.436 1.00 91.69 84 HIS A C 1
ATOM 652 O O . HIS A 1 84 ? -1.034 -1.198 -11.172 1.00 91.69 84 HIS A O 1
ATOM 658 N N . SER A 1 85 ? -2.390 0.589 -11.153 1.00 89.94 85 SER A N 1
ATOM 659 C CA . SER A 1 85 ? -1.479 1.421 -10.365 1.00 89.94 85 SER A CA 1
ATOM 660 C C . SER A 1 85 ? -1.540 1.055 -8.889 1.00 89.94 85 SER A C 1
ATOM 662 O O . SER A 1 85 ? -2.598 0.790 -8.331 1.00 89.94 85 SER A O 1
ATOM 664 N N . PHE A 1 86 ? -0.395 1.133 -8.220 1.00 88.50 86 PHE A N 1
ATOM 665 C CA . PHE A 1 86 ? -0.345 1.088 -6.766 1.00 88.50 86 PHE A CA 1
ATOM 666 C C . PHE A 1 86 ? -0.446 2.505 -6.195 1.00 88.50 86 PHE A C 1
ATOM 668 O O . PHE A 1 86 ? 0.360 3.373 -6.543 1.00 88.50 86 PHE A O 1
ATOM 675 N N . VAL A 1 87 ? -1.402 2.738 -5.296 1.00 87.88 87 VAL A N 1
ATOM 676 C CA . VAL A 1 87 ? -1.645 4.045 -4.673 1.00 87.88 87 VAL A CA 1
ATOM 677 C C . VAL A 1 87 ? -1.743 3.891 -3.156 1.00 87.88 87 VAL A C 1
ATOM 679 O O . VAL A 1 87 ? -2.508 3.076 -2.653 1.00 87.88 87 VAL A O 1
ATOM 682 N N . LEU A 1 88 ? -0.996 4.704 -2.412 1.00 84.81 88 LEU A N 1
ATOM 683 C CA . LEU A 1 88 ? -0.993 4.728 -0.951 1.00 84.81 88 LEU A CA 1
ATOM 684 C C . LEU A 1 88 ? -1.399 6.111 -0.443 1.00 84.81 88 LEU A C 1
ATOM 686 O O . LEU A 1 88 ? -0.640 7.069 -0.577 1.00 84.81 88 LEU A O 1
ATOM 690 N N . ASP A 1 89 ? -2.552 6.195 0.212 1.00 85.62 89 ASP A N 1
ATOM 691 C CA . ASP A 1 89 ? -3.010 7.421 0.864 1.00 85.62 89 ASP A CA 1
ATOM 692 C C . ASP A 1 89 ? -2.590 7.409 2.341 1.00 85.62 89 ASP A C 1
ATOM 694 O O . ASP A 1 89 ? -3.076 6.618 3.150 1.00 85.62 89 ASP A O 1
ATOM 698 N N . MET A 1 90 ? -1.664 8.296 2.707 1.00 80.75 90 MET A N 1
ATOM 699 C CA . MET A 1 90 ? -1.186 8.444 4.080 1.00 80.75 90 MET A CA 1
ATOM 700 C C . MET A 1 90 ? -1.924 9.575 4.789 1.00 80.75 90 MET A C 1
ATOM 702 O O . MET A 1 90 ? -1.881 10.726 4.355 1.00 80.75 90 MET A O 1
ATOM 706 N N . ILE A 1 91 ? -2.565 9.258 5.915 1.00 78.19 91 ILE A N 1
ATOM 707 C CA . ILE A 1 91 ? -3.288 10.234 6.734 1.00 78.19 91 ILE A CA 1
ATOM 708 C C . ILE A 1 91 ? -2.477 10.510 8.005 1.00 78.19 91 ILE A C 1
ATOM 710 O O . ILE A 1 91 ? -2.286 9.599 8.819 1.00 78.19 91 ILE A O 1
ATOM 714 N N . PRO A 1 92 ? -1.994 11.746 8.215 1.00 75.25 92 PRO A N 1
ATOM 715 C CA . PRO A 1 92 ? -1.315 12.099 9.452 1.00 75.25 92 PRO A CA 1
ATOM 716 C C . PRO A 1 92 ? -2.327 12.144 10.604 1.00 75.25 92 PRO A C 1
ATOM 718 O O . PRO A 1 92 ? -3.342 12.840 10.529 1.00 75.25 92 PRO A O 1
ATOM 721 N N . VAL A 1 93 ? -2.055 11.425 11.698 1.00 69.50 93 VAL A N 1
ATOM 722 C CA . VAL A 1 93 ? -2.889 11.476 12.908 1.00 69.50 93 VAL A CA 1
ATOM 723 C C . VAL A 1 93 ? -2.130 12.082 14.083 1.00 69.50 93 VAL A C 1
ATOM 725 O O . VAL A 1 93 ? -1.040 11.652 14.459 1.00 69.50 93 VAL A O 1
ATOM 728 N N . SER A 1 94 ? -2.746 13.075 14.725 1.00 64.00 94 SER A N 1
ATOM 729 C CA . SER A 1 94 ? -2.253 13.639 15.982 1.00 64.00 94 SER A CA 1
ATOM 730 C C . SER A 1 94 ? -2.966 12.971 17.159 1.00 64.00 94 SER A C 1
ATOM 732 O O . SER A 1 94 ? -4.053 13.377 17.577 1.00 64.00 94 SER A O 1
ATOM 734 N N . LEU A 1 95 ? -2.370 11.904 17.697 1.00 63.53 95 LEU A N 1
ATOM 735 C CA . LEU A 1 95 ? -2.888 11.215 18.881 1.00 63.53 95 LEU A CA 1
ATOM 736 C C . LEU A 1 95 ? -2.468 11.973 20.149 1.00 63.53 95 LEU A C 1
ATOM 738 O O . LEU A 1 95 ? -1.422 11.703 20.732 1.00 63.53 95 LEU A O 1
ATOM 742 N N . ARG A 1 96 ? -3.320 12.899 20.613 1.00 56.38 96 ARG A N 1
ATOM 743 C CA . ARG A 1 96 ? -3.098 13.748 21.810 1.00 56.38 96 ARG A CA 1
ATOM 744 C C . ARG A 1 96 ? -2.752 12.992 23.104 1.00 56.38 96 ARG A C 1
ATOM 746 O O . ARG A 1 96 ? -2.228 13.590 24.041 1.00 56.38 96 ARG A O 1
ATOM 753 N N . ILE A 1 97 ? -3.057 11.697 23.168 1.00 61.56 97 ILE A N 1
ATOM 754 C CA . ILE A 1 97 ? -2.814 10.829 24.329 1.00 61.56 97 ILE A CA 1
ATOM 755 C C . ILE A 1 97 ? -1.336 10.394 24.392 1.00 61.56 97 ILE A C 1
ATOM 757 O O . ILE A 1 97 ? -0.799 10.156 25.472 1.00 61.56 97 ILE A O 1
ATOM 761 N N . LEU A 1 98 ? -0.637 10.371 23.252 1.00 61.75 98 LEU A N 1
ATOM 762 C CA . LEU A 1 98 ? 0.782 10.037 23.152 1.00 61.75 98 LEU A CA 1
ATOM 763 C C . LEU A 1 98 ? 1.626 11.319 23.193 1.00 61.75 98 LEU A C 1
ATOM 765 O O . LEU A 1 98 ? 2.189 11.743 22.191 1.00 61.75 98 LEU A O 1
ATOM 769 N N . LYS A 1 99 ? 1.729 11.949 24.371 1.00 57.84 99 LYS A N 1
ATOM 770 C CA . LYS A 1 99 ? 2.434 13.238 24.564 1.00 57.84 99 LYS A CA 1
ATOM 771 C C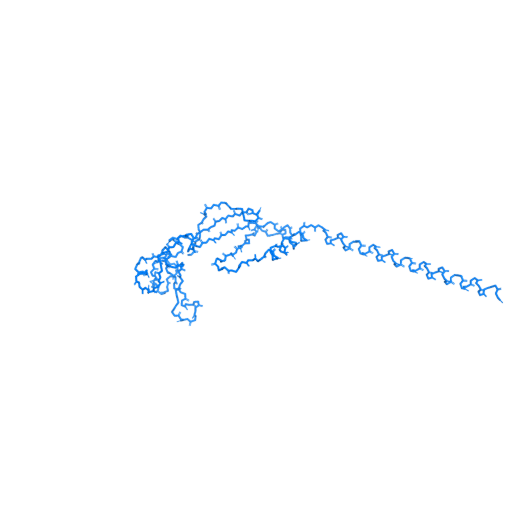 . LYS A 1 99 ? 3.904 13.266 24.096 1.00 57.84 99 LYS A C 1
ATOM 773 O O . LYS A 1 99 ? 4.439 14.353 23.920 1.00 57.84 99 LYS A O 1
ATOM 778 N N . ASN A 1 100 ? 4.534 12.104 23.893 1.00 62.66 100 ASN A N 1
ATOM 779 C CA . ASN A 1 100 ? 5.946 11.964 23.512 1.00 62.66 100 ASN A CA 1
ATOM 780 C C . ASN A 1 100 ? 6.171 11.273 22.155 1.00 62.66 100 ASN A C 1
ATOM 782 O O . ASN A 1 100 ? 7.301 10.897 21.851 1.00 62.66 100 ASN A O 1
ATOM 786 N N . VAL A 1 101 ? 5.134 11.081 21.337 1.00 63.00 101 VAL A N 1
ATOM 787 C CA . VAL A 1 101 ? 5.295 10.512 19.992 1.00 63.00 101 VAL A CA 1
ATOM 788 C C . VAL A 1 101 ? 5.171 11.641 18.973 1.00 63.00 101 VAL A C 1
ATOM 790 O O . VAL A 1 101 ? 4.124 12.279 18.871 1.00 63.00 101 VAL A O 1
ATOM 793 N N . LYS A 1 102 ? 6.266 11.917 18.248 1.00 54.94 102 LYS A N 1
ATOM 794 C CA . LYS A 1 102 ? 6.231 12.761 17.042 1.00 54.94 102 LYS A CA 1
ATOM 795 C C . LYS A 1 102 ? 5.254 12.137 16.044 1.00 54.94 102 LYS A C 1
ATOM 797 O O . LYS A 1 102 ? 5.161 10.917 15.998 1.00 54.94 102 LYS A O 1
ATOM 802 N N . GLU A 1 103 ? 4.538 12.986 15.312 1.00 58.78 103 GLU A N 1
ATOM 803 C CA . GLU A 1 103 ? 3.463 12.654 14.364 1.00 58.78 103 GLU A CA 1
ATOM 804 C C . GLU A 1 103 ? 3.535 11.230 13.795 1.00 58.78 103 GLU A C 1
ATOM 806 O O . GLU A 1 103 ? 4.514 10.843 13.157 1.00 58.78 103 GLU A O 1
ATOM 811 N N . ALA A 1 104 ? 2.484 10.447 14.051 1.00 60.56 104 ALA A N 1
ATOM 812 C CA . ALA A 1 104 ? 2.370 9.095 13.536 1.00 60.56 104 ALA A CA 1
ATOM 813 C C . ALA A 1 104 ? 1.658 9.137 12.181 1.00 60.56 104 ALA A C 1
ATOM 815 O O . ALA A 1 104 ? 0.513 9.585 12.075 1.00 60.56 104 ALA A O 1
ATOM 816 N N . TYR A 1 105 ? 2.335 8.642 11.151 1.00 63.84 105 TYR A N 1
ATOM 817 C CA . TYR A 1 105 ? 1.712 8.332 9.873 1.00 63.84 105 TYR A CA 1
ATOM 818 C C . TYR A 1 105 ? 1.090 6.953 10.031 1.00 63.84 105 TYR A C 1
ATOM 820 O O . TYR A 1 105 ? 1.810 5.961 10.124 1.00 63.84 105 TYR A O 1
ATOM 828 N N . LEU A 1 106 ? -0.236 6.893 10.147 1.00 60.62 106 LEU A N 1
ATOM 829 C CA . LEU A 1 106 ? -0.941 5.628 10.007 1.00 60.62 106 LEU A CA 1
ATOM 830 C C . LEU A 1 106 ? -1.053 5.379 8.505 1.00 60.62 106 LEU A C 1
ATOM 832 O O . LEU A 1 106 ? -1.818 6.090 7.844 1.00 60.62 106 LEU A O 1
ATOM 836 N N . PRO A 1 107 ? -0.299 4.422 7.935 1.00 52.75 107 PRO A N 1
ATOM 837 C CA . PRO A 1 107 ? -0.573 4.016 6.580 1.00 52.75 107 PRO A CA 1
ATOM 838 C C . PRO A 1 107 ? -1.926 3.311 6.639 1.00 52.75 107 PRO A C 1
ATOM 840 O O . PRO A 1 107 ? -2.046 2.192 7.141 1.00 52.75 107 PRO A O 1
ATOM 843 N N . LEU A 1 108 ? -2.971 3.984 6.167 1.00 47.72 108 LEU A N 1
ATOM 844 C CA . LEU A 1 108 ? -4.170 3.289 5.738 1.00 47.72 108 LEU A CA 1
ATOM 845 C C . LEU A 1 108 ? -3.755 2.555 4.459 1.00 47.72 108 LEU A C 1
ATOM 847 O O . LEU A 1 108 ? -3.950 3.043 3.352 1.00 47.72 108 LEU A O 1
ATOM 851 N N . LEU A 1 109 ? -3.060 1.425 4.627 1.00 47.72 109 LEU A N 1
ATOM 852 C CA . LEU A 1 109 ? -2.813 0.475 3.553 1.00 47.72 109 LEU A CA 1
ATOM 853 C C . LEU A 1 109 ? -4.186 -0.023 3.122 1.00 47.72 109 LEU A C 1
ATOM 855 O O . LEU A 1 109 ? -4.773 -0.893 3.761 1.00 47.72 109 LEU A O 1
ATOM 859 N N . TRP A 1 110 ? -4.717 0.586 2.075 1.00 45.03 110 TRP A N 1
ATOM 860 C CA . TRP A 1 110 ? -5.783 0.011 1.290 1.00 45.03 110 TRP A CA 1
ATOM 861 C C . TRP A 1 110 ? -5.071 -0.656 0.109 1.00 45.03 110 TRP A C 1
ATOM 863 O O . TRP A 1 110 ? -4.439 0.000 -0.713 1.00 45.03 110 TRP A O 1
ATOM 873 N N . PHE A 1 111 ? -5.035 -1.982 0.094 1.00 48.28 111 PHE A N 1
ATOM 874 C CA . PHE A 1 111 ? -4.841 -2.671 -1.174 1.00 48.28 111 PHE A CA 1
ATOM 875 C C . PHE A 1 111 ? -6.166 -2.501 -1.931 1.00 48.28 111 PHE A C 1
ATOM 877 O O . PHE A 1 111 ? -7.215 -2.705 -1.319 1.00 48.28 111 PHE A O 1
ATOM 884 N N . GLU A 1 112 ? -6.159 -2.182 -3.230 1.00 52.06 112 GLU A N 1
ATOM 885 C CA . GLU A 1 112 ? -7.286 -2.547 -4.112 1.00 52.06 112 GLU A CA 1
ATOM 886 C C . GLU A 1 112 ? -7.248 -4.059 -4.357 1.00 52.06 112 GLU A C 1
ATOM 888 O O . GLU A 1 112 ? -7.052 -4.561 -5.456 1.00 52.06 112 GLU A O 1
ATOM 893 N N . GLU A 1 113 ? -7.391 -4.803 -3.269 1.00 48.34 113 GLU A N 1
ATOM 894 C CA . GLU A 1 113 ? -8.180 -6.016 -3.269 1.00 48.34 113 GLU A CA 1
ATOM 895 C C . GLU A 1 113 ? -9.586 -5.531 -2.895 1.00 48.34 113 GLU A C 1
ATOM 897 O O . GLU A 1 113 ? -9.758 -4.940 -1.826 1.00 48.34 113 GLU A O 1
ATOM 902 N N . GLU A 1 114 ? -10.585 -5.677 -3.774 1.00 43.62 114 GLU A N 1
ATOM 903 C CA . GLU A 1 114 ? -11.963 -5.272 -3.464 1.00 43.62 114 GLU A CA 1
ATOM 904 C C . GLU A 1 114 ? -12.544 -6.145 -2.334 1.00 43.62 114 GLU A C 1
ATOM 906 O O . GLU A 1 114 ? -13.303 -7.087 -2.548 1.00 43.62 114 GLU A O 1
ATOM 911 N N . ALA A 1 115 ? -12.229 -5.791 -1.092 1.00 43.66 115 ALA A N 1
ATOM 912 C CA . ALA A 1 115 ? -13.050 -6.058 0.073 1.00 43.66 115 ALA A CA 1
ATOM 913 C C . ALA A 1 115 ? -13.586 -4.705 0.547 1.00 43.66 115 ALA A C 1
ATOM 915 O O . ALA A 1 115 ? -13.008 -4.045 1.410 1.00 43.66 115 ALA A O 1
ATOM 916 N N . VAL A 1 116 ? -14.686 -4.269 -0.076 1.00 47.41 116 VAL A N 1
ATOM 917 C CA . VAL A 1 116 ? -15.447 -3.076 0.314 1.00 47.41 116 VAL A CA 1
ATOM 918 C C . VAL A 1 116 ? -15.625 -3.089 1.830 1.00 47.41 116 VAL A C 1
ATOM 920 O O . VAL A 1 116 ? -16.280 -3.982 2.364 1.00 47.41 116 VAL A O 1
ATOM 923 N N . ILE A 1 117 ? -15.052 -2.102 2.527 1.00 51.06 117 ILE A N 1
ATOM 924 C CA . ILE A 1 117 ? -15.370 -1.858 3.931 1.00 51.06 117 ILE A CA 1
ATOM 925 C C . ILE A 1 117 ? -16.814 -1.358 3.957 1.00 51.06 117 ILE A C 1
ATOM 927 O O . ILE A 1 117 ? -17.064 -0.224 3.548 1.00 51.06 117 ILE A O 1
ATOM 931 N N . PRO A 1 118 ? -17.784 -2.157 4.419 1.00 57.19 118 PRO A N 1
ATOM 932 C CA . PRO A 1 118 ? -19.164 -1.727 4.378 1.00 57.19 118 PRO A CA 1
ATOM 933 C C . PRO A 1 118 ? -19.340 -0.622 5.427 1.00 57.19 118 PRO A C 1
ATOM 935 O O . PRO A 1 118 ? -18.652 -0.621 6.455 1.00 57.19 118 PRO A O 1
ATOM 938 N N . ASP A 1 119 ? -20.273 0.305 5.196 1.00 65.00 119 ASP A N 1
ATOM 939 C CA . ASP A 1 119 ? -20.492 1.522 6.004 1.00 65.00 119 ASP A CA 1
ATOM 940 C C . ASP A 1 119 ? -20.534 1.285 7.528 1.00 65.00 119 ASP A C 1
ATOM 942 O O . ASP A 1 119 ? -20.262 2.185 8.333 1.00 65.00 119 ASP A O 1
ATOM 946 N N . TYR A 1 120 ? -20.850 0.059 7.954 1.00 64.75 120 TYR A N 1
ATOM 947 C CA . TYR A 1 120 ? -20.860 -0.328 9.358 1.00 64.75 120 TYR A CA 1
ATOM 948 C C . TYR A 1 120 ? -19.473 -0.329 10.023 1.00 64.75 120 TYR A C 1
ATOM 950 O O . TYR A 1 120 ? -19.402 0.020 11.202 1.00 64.75 120 TYR A O 1
ATOM 958 N N . MET A 1 121 ? -18.373 -0.661 9.329 1.00 56.25 121 MET A N 1
ATOM 959 C CA . MET A 1 121 ? -17.036 -0.645 9.957 1.00 56.25 121 MET A CA 1
ATOM 960 C C . MET A 1 121 ? -16.455 0.772 10.025 1.00 56.25 121 MET A C 1
ATOM 962 O O . MET A 1 121 ? -15.845 1.137 11.031 1.00 56.25 121 MET A O 1
ATOM 966 N N . ALA A 1 122 ? -16.720 1.616 9.020 1.00 63.31 122 ALA A N 1
ATOM 967 C CA . ALA A 1 122 ? -16.326 3.028 9.040 1.00 63.31 122 ALA A CA 1
ATOM 968 C C . ALA A 1 122 ? -16.967 3.779 10.224 1.00 63.31 122 ALA A C 1
ATOM 970 O O . ALA A 1 122 ? -16.305 4.549 10.926 1.00 63.31 122 ALA A O 1
ATOM 971 N N . ARG A 1 123 ? -18.244 3.487 10.514 1.00 66.69 123 ARG A N 1
ATOM 972 C CA . ARG A 1 123 ? -18.967 4.055 11.660 1.00 66.69 123 ARG A CA 1
ATOM 973 C C . ARG A 1 123 ? -18.373 3.613 13.001 1.00 66.69 123 ARG A C 1
ATOM 975 O O . ARG A 1 123 ? -18.275 4.429 13.913 1.00 66.69 123 ARG A O 1
ATOM 982 N N . GLN A 1 124 ? -17.954 2.353 13.133 1.00 65.62 124 GLN A N 1
ATOM 983 C CA . GLN A 1 124 ? -17.320 1.859 14.363 1.00 65.62 124 GLN A CA 1
ATOM 984 C C . GLN A 1 124 ? -15.985 2.558 14.639 1.00 65.62 124 GLN A C 1
ATOM 986 O O . GLN A 1 124 ? -15.733 2.963 15.775 1.00 65.62 124 GLN A O 1
ATOM 991 N N . LEU A 1 125 ? -15.170 2.774 13.603 1.00 64.00 125 LEU A N 1
ATOM 992 C CA . LEU A 1 125 ? -13.902 3.489 13.735 1.00 64.00 125 LEU A CA 1
ATOM 993 C C . LEU A 1 125 ? -14.119 4.971 14.086 1.00 64.00 125 LEU A C 1
ATOM 995 O O . LEU A 1 125 ? -13.454 5.491 14.980 1.00 64.00 125 LEU A O 1
ATOM 999 N N . GLN A 1 126 ? -15.103 5.635 13.465 1.00 69.69 126 GLN A N 1
ATOM 1000 C CA . GLN A 1 126 ? -15.494 7.007 13.821 1.00 69.69 126 GLN A CA 1
ATOM 1001 C C . GLN A 1 126 ? -15.961 7.122 15.277 1.00 69.69 126 GLN A C 1
ATOM 1003 O O . GLN A 1 126 ? -15.536 8.029 15.991 1.00 69.69 126 GLN A O 1
ATOM 1008 N N . VAL A 1 127 ? -16.806 6.196 15.742 1.00 70.81 127 VAL A N 1
ATOM 1009 C CA . VAL A 1 127 ? -17.292 6.174 17.129 1.00 70.81 127 VAL A CA 1
ATOM 1010 C C . VAL A 1 127 ? -16.140 5.952 18.105 1.00 70.81 127 VAL A C 1
ATOM 1012 O O . VAL A 1 127 ? -16.042 6.675 19.094 1.00 70.81 127 VAL A O 1
ATOM 1015 N N . LEU A 1 128 ? -15.234 5.015 17.815 1.00 71.56 128 LEU A N 1
ATOM 1016 C CA . LEU A 1 128 ? -14.061 4.761 18.649 1.00 71.56 128 LEU A CA 1
ATOM 1017 C C . LEU A 1 128 ? -13.168 6.005 18.758 1.00 71.56 128 LEU A C 1
ATOM 1019 O O . LEU A 1 128 ? -12.775 6.386 19.859 1.00 71.56 128 LEU A O 1
ATOM 1023 N N . LEU A 1 129 ? -12.909 6.686 17.639 1.00 64.94 129 LEU A N 1
ATOM 1024 C CA . LEU A 1 129 ? -12.123 7.921 17.611 1.00 64.94 129 LEU A CA 1
ATOM 1025 C C . LEU A 1 129 ? -12.798 9.061 18.391 1.00 64.94 129 LEU A C 1
ATOM 1027 O O . LEU A 1 129 ? -12.116 9.807 19.092 1.00 64.94 129 LEU A O 1
ATOM 1031 N N . VAL A 1 130 ? -14.129 9.179 18.339 1.00 71.00 130 VAL A N 1
ATOM 1032 C CA . VAL A 1 130 ? -14.885 10.167 19.130 1.00 71.00 130 VAL A CA 1
ATOM 1033 C C . VAL A 1 130 ? -14.857 9.830 20.622 1.00 71.00 130 VAL A C 1
ATOM 1035 O O . VAL A 1 130 ? -14.602 10.721 21.430 1.00 71.00 130 VAL A O 1
ATOM 1038 N N . ILE A 1 131 ? -15.065 8.568 21.003 1.00 67.56 131 ILE A N 1
ATOM 1039 C CA . ILE A 1 131 ? -15.013 8.103 22.402 1.00 67.56 131 ILE A CA 1
ATOM 1040 C C . ILE A 1 131 ? -13.629 8.351 23.009 1.00 67.56 131 ILE A C 1
ATOM 1042 O O . ILE A 1 131 ? -13.518 8.741 24.168 1.00 67.56 131 ILE A O 1
ATOM 1046 N N . MET A 1 132 ? -12.571 8.153 22.222 1.00 63.28 132 MET A N 1
ATOM 1047 C CA . MET A 1 132 ? -11.192 8.298 22.681 1.00 63.28 132 MET A CA 1
ATOM 1048 C C . MET A 1 132 ? -10.719 9.764 22.717 1.00 63.28 132 MET A C 1
ATOM 1050 O O . MET A 1 132 ? -9.804 10.096 23.466 1.00 63.28 132 MET A O 1
ATOM 1054 N N . ASN A 1 133 ? -11.343 10.651 21.930 1.00 64.62 133 ASN A N 1
ATOM 1055 C CA . ASN A 1 133 ? -10.965 12.066 21.811 1.00 64.62 133 ASN A CA 1
ATOM 1056 C C . ASN A 1 133 ? -11.919 13.036 22.539 1.00 64.62 133 ASN A C 1
ATOM 1058 O O . ASN A 1 133 ? -11.620 14.224 22.653 1.00 64.62 133 ASN A O 1
ATOM 1062 N N . THR A 1 134 ? -13.063 12.567 23.046 1.00 66.00 134 THR A N 1
ATOM 1063 C CA . THR A 1 134 ? -14.018 13.392 23.805 1.00 66.00 134 THR A CA 1
ATOM 1064 C C . THR A 1 134 ? -14.156 12.893 25.248 1.00 66.00 134 THR A C 1
ATOM 1066 O O . THR A 1 134 ? -14.089 11.692 25.492 1.00 66.00 134 THR A O 1
ATOM 1069 N N . PRO A 1 135 ? -14.387 13.772 26.244 1.00 74.38 135 PRO A N 1
ATOM 1070 C CA . PRO A 1 135 ? -14.495 13.382 27.657 1.00 74.38 135 PRO A CA 1
ATOM 1071 C C . PRO A 1 135 ? -15.794 12.621 27.997 1.00 74.38 135 PRO A C 1
ATOM 1073 O O . PRO A 1 135 ? -16.177 12.526 29.162 1.00 74.38 135 PRO A O 1
ATOM 1076 N N . THR A 1 136 ? -16.489 12.072 26.998 1.00 73.38 136 THR A N 1
ATOM 1077 C CA . THR A 1 136 ? -17.789 11.401 27.131 1.00 73.38 136 THR A CA 1
ATOM 1078 C C . THR A 1 136 ? -17.740 10.226 28.104 1.00 73.38 136 THR A C 1
ATOM 1080 O O . THR A 1 136 ? -18.623 10.109 28.951 1.00 73.38 136 THR A O 1
ATOM 1083 N N . VAL A 1 137 ? -16.685 9.405 28.061 1.00 76.50 137 VAL A N 1
ATOM 1084 C CA . VAL A 1 137 ? -16.518 8.264 28.983 1.00 76.50 137 VAL A CA 1
ATOM 1085 C C . VAL A 1 137 ? -16.430 8.727 30.439 1.00 76.50 137 VAL A C 1
ATOM 1087 O O . VAL A 1 137 ? -17.092 8.164 31.312 1.00 76.50 137 VAL A O 1
ATOM 1090 N N . TYR A 1 138 ? -15.667 9.790 30.702 1.00 79.44 138 TYR A N 1
ATOM 1091 C CA . TYR A 1 138 ? -15.513 10.344 32.049 1.00 79.44 138 TYR A CA 1
ATOM 1092 C C . TYR A 1 138 ? -16.824 10.931 32.585 1.00 79.44 138 TYR A C 1
ATOM 1094 O O . TYR A 1 138 ? -17.135 10.759 33.763 1.00 79.44 138 TYR A O 1
ATOM 1102 N N . ILE A 1 139 ? -17.622 11.568 31.722 1.00 83.44 139 ILE A N 1
ATOM 1103 C CA . ILE A 1 139 ? -18.930 12.123 32.094 1.00 83.44 139 ILE A CA 1
ATOM 1104 C C . ILE A 1 139 ? -19.912 10.999 32.466 1.00 83.44 139 ILE A C 1
ATOM 1106 O O . ILE A 1 139 ? -20.553 11.075 33.513 1.00 83.44 139 ILE A O 1
ATOM 1110 N N . VAL A 1 140 ? -20.003 9.932 31.662 1.00 84.81 140 VAL A N 1
ATOM 1111 C CA . VAL A 1 140 ? -20.921 8.803 31.921 1.00 84.81 140 VAL A CA 1
ATOM 1112 C C . VAL A 1 140 ? -20.557 8.067 33.213 1.00 84.81 140 VAL A C 1
ATOM 1114 O O . VAL A 1 140 ? -21.434 7.822 34.044 1.00 84.81 140 VAL A O 1
ATOM 1117 N N . LEU A 1 141 ? -19.270 7.773 33.429 1.00 85.19 141 LEU A N 1
ATOM 1118 C CA . LEU A 1 141 ? -18.802 7.156 34.676 1.00 85.19 141 LEU A CA 1
ATOM 1119 C C . LEU A 1 141 ? -19.086 8.046 35.896 1.00 85.19 141 LEU A C 1
ATOM 1121 O O . LEU A 1 141 ? -19.501 7.543 36.942 1.00 85.19 141 LEU A O 1
ATOM 1125 N N . GLY A 1 142 ? -18.936 9.367 35.750 1.00 88.38 142 GLY A N 1
ATOM 1126 C CA . GLY A 1 142 ? -19.281 10.336 36.789 1.00 88.38 142 GLY A CA 1
ATOM 1127 C C . GLY A 1 142 ? -20.765 10.303 37.167 1.00 88.38 142 GLY A C 1
ATOM 1128 O O . GLY A 1 142 ? -21.098 10.258 38.351 1.00 88.38 142 GLY A O 1
ATOM 1129 N N . VAL A 1 143 ? -21.667 10.254 36.182 1.00 93.62 143 VAL A N 1
ATOM 1130 C CA . VAL A 1 143 ? -23.121 10.198 36.425 1.00 93.62 143 VAL A CA 1
ATOM 1131 C C . VAL A 1 143 ? -23.525 8.903 37.138 1.00 93.62 143 VAL A C 1
ATOM 1133 O O . VAL A 1 143 ? -24.314 8.948 38.084 1.00 93.62 143 VAL A O 1
ATOM 1136 N N . ILE A 1 144 ? -22.960 7.757 36.742 1.00 94.81 144 ILE A N 1
ATOM 1137 C CA . ILE A 1 144 ? -23.252 6.456 37.369 1.00 94.81 144 ILE A CA 1
ATOM 1138 C C . ILE A 1 144 ? -22.844 6.455 38.847 1.00 94.81 144 ILE A C 1
ATOM 1140 O O . ILE A 1 144 ? -23.620 6.014 39.699 1.00 94.81 144 ILE A O 1
ATOM 1144 N N . LEU A 1 145 ? -21.664 6.992 39.171 1.00 95.00 145 LEU A N 1
ATOM 1145 C CA . LEU A 1 145 ? -21.198 7.097 40.556 1.00 95.00 145 LEU A CA 1
ATOM 1146 C C . LEU A 1 145 ? -22.120 7.979 41.405 1.00 95.00 145 LEU A C 1
ATOM 1148 O O . LEU A 1 145 ? -22.492 7.590 42.512 1.00 95.00 145 LEU A O 1
ATOM 1152 N N . VAL A 1 146 ? -22.545 9.132 40.880 1.00 95.62 146 VAL A N 1
ATOM 1153 C CA . VAL A 1 146 ? -23.447 10.049 41.595 1.00 95.62 146 VAL A CA 1
ATOM 1154 C C . VAL A 1 146 ? -24.803 9.394 41.867 1.00 95.62 146 VAL A C 1
ATOM 1156 O O . VAL A 1 146 ? -25.291 9.438 42.998 1.00 95.62 146 VAL A O 1
ATOM 1159 N N . LEU A 1 147 ? -25.394 8.729 40.871 1.00 96.00 147 LEU A N 1
ATOM 1160 C CA . LEU A 1 147 ? -26.662 8.015 41.043 1.00 96.00 147 LEU A CA 1
ATOM 1161 C C . LEU A 1 147 ? -26.543 6.858 42.043 1.00 96.00 147 LEU A C 1
ATOM 1163 O O . LEU A 1 147 ? -27.449 6.660 42.855 1.00 96.00 147 LEU A O 1
ATOM 1167 N N . GLY A 1 148 ? -25.416 6.141 42.043 1.00 94.88 148 GLY A N 1
ATOM 1168 C CA . GLY A 1 148 ? -25.128 5.095 43.025 1.00 94.88 148 GLY A CA 1
ATOM 1169 C C . GLY A 1 148 ? -25.101 5.625 44.463 1.00 94.88 148 GLY A C 1
ATOM 1170 O O . GLY A 1 148 ? -25.723 5.041 45.353 1.00 94.88 148 GLY A O 1
ATOM 1171 N N . VAL A 1 149 ? -24.458 6.775 44.688 1.00 95.56 149 VAL A N 1
ATOM 1172 C CA . VAL A 1 149 ? -24.402 7.426 46.010 1.00 95.56 149 VAL A CA 1
ATOM 1173 C C . VAL A 1 149 ? -25.784 7.923 46.450 1.00 95.56 149 VAL A C 1
ATOM 1175 O O . VAL A 1 149 ? -26.181 7.726 47.604 1.00 95.56 149 VAL A O 1
ATOM 1178 N N . ILE A 1 150 ? -26.562 8.516 45.540 1.00 96.25 150 ILE A N 1
ATOM 1179 C CA . ILE A 1 150 ? -27.940 8.950 45.829 1.00 96.25 150 ILE A CA 1
ATOM 1180 C C . ILE A 1 150 ? -28.819 7.740 46.185 1.00 96.25 150 ILE A C 1
ATOM 1182 O O . ILE A 1 150 ? -29.576 7.774 47.157 1.00 96.25 150 ILE A O 1
ATOM 1186 N N . GLY A 1 151 ? -28.682 6.629 45.459 1.00 95.19 151 GLY A N 1
ATOM 1187 C CA . GLY A 1 151 ? -29.382 5.383 45.767 1.00 95.19 151 GLY A CA 1
ATOM 1188 C C . GLY A 1 151 ? -29.043 4.850 47.163 1.00 95.19 151 GLY A C 1
ATOM 1189 O O . GLY A 1 151 ? -29.942 4.575 47.962 1.00 95.19 151 GLY A O 1
ATOM 1190 N N . ALA A 1 152 ? -27.754 4.768 47.496 1.00 94.69 152 ALA A N 1
ATOM 1191 C CA . ALA A 1 152 ? -27.286 4.275 48.792 1.00 94.69 152 ALA A CA 1
ATOM 1192 C C . ALA A 1 152 ? -27.757 5.153 49.967 1.00 94.69 152 ALA A C 1
ATOM 1194 O O . ALA A 1 152 ? -28.172 4.643 51.014 1.00 94.69 152 ALA A O 1
ATOM 1195 N N . THR A 1 153 ? -27.766 6.476 49.793 1.00 93.56 153 THR A N 1
ATOM 1196 C CA . THR A 1 153 ? -28.252 7.411 50.822 1.00 93.56 153 THR A CA 1
ATOM 1197 C C . THR A 1 153 ? -29.767 7.306 51.027 1.00 93.56 153 THR A C 1
ATOM 1199 O O . THR A 1 153 ? -30.242 7.313 52.166 1.00 93.56 153 THR A O 1
ATOM 1202 N N . LEU A 1 154 ? -30.555 7.104 49.967 1.00 95.38 154 LEU A N 1
ATOM 1203 C CA . LEU A 1 154 ? -31.999 6.863 50.082 1.00 95.38 154 LEU A CA 1
ATOM 1204 C C . LEU A 1 154 ? -32.325 5.529 50.771 1.00 95.38 154 LEU A C 1
ATOM 1206 O O . LEU A 1 154 ? -33.254 5.460 51.578 1.00 95.38 154 LEU A O 1
ATOM 1210 N N . VAL A 1 155 ? -31.564 4.470 50.489 1.00 95.38 155 VAL A N 1
ATOM 1211 C CA . VAL A 1 155 ? -31.757 3.156 51.123 1.00 95.38 155 VAL A CA 1
ATOM 1212 C C . VAL A 1 155 ? -31.418 3.219 52.610 1.00 95.38 155 VAL A C 1
ATOM 1214 O O . VAL A 1 155 ? -32.239 2.832 53.443 1.00 95.38 155 VAL A O 1
ATOM 1217 N N . THR A 1 156 ? -30.257 3.768 52.967 1.00 93.75 156 THR A N 1
ATOM 1218 C CA . THR A 1 156 ? -29.833 3.889 54.373 1.00 93.75 156 THR A CA 1
ATOM 1219 C C . THR A 1 156 ? -30.789 4.762 55.186 1.00 93.75 156 THR A C 1
ATOM 1221 O O . THR A 1 156 ? -31.202 4.368 56.277 1.00 93.75 156 THR A O 1
ATOM 1224 N N . THR A 1 157 ? -31.247 5.894 54.640 1.00 93.81 157 THR A N 1
ATOM 1225 C CA . THR A 1 157 ? -32.243 6.746 55.314 1.00 93.81 157 THR A CA 1
ATOM 1226 C C . THR A 1 157 ? -33.608 6.068 55.460 1.00 93.81 157 THR A C 1
ATOM 1228 O O . THR A 1 157 ? -34.259 6.232 56.498 1.00 93.81 157 THR A O 1
ATOM 1231 N N . ARG A 1 158 ? -34.053 5.267 54.480 1.00 93.56 158 ARG A N 1
ATOM 1232 C CA . ARG A 1 158 ? -35.276 4.450 54.595 1.00 93.56 158 ARG A CA 1
ATOM 1233 C C . ARG A 1 158 ? -35.147 3.372 55.671 1.00 93.56 158 ARG A C 1
ATOM 1235 O O . ARG A 1 158 ? -36.058 3.242 56.491 1.00 93.56 158 ARG A O 1
ATOM 1242 N N . HIS A 1 159 ? -34.025 2.653 55.713 1.00 93.31 159 HIS A N 1
ATOM 1243 C CA . HIS A 1 159 ? -33.755 1.650 56.748 1.00 93.31 159 HIS A CA 1
ATOM 1244 C C . HIS A 1 159 ? -33.701 2.272 58.146 1.0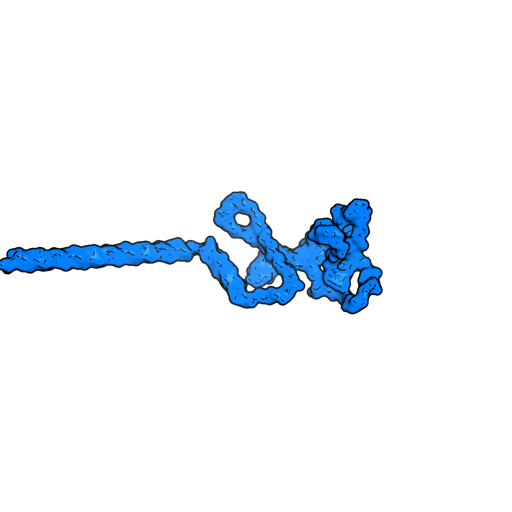0 93.31 159 HIS A C 1
ATOM 1246 O O . HIS A 1 159 ? -34.351 1.770 59.063 1.00 93.31 159 HIS A O 1
ATOM 1252 N N . TYR A 1 160 ? -33.016 3.409 58.297 1.00 92.81 160 TYR A N 1
ATOM 1253 C CA . TYR A 1 160 ? -32.943 4.140 59.562 1.00 92.81 160 TYR A CA 1
ATOM 1254 C C . TYR A 1 160 ? -34.327 4.599 60.048 1.00 92.81 160 TYR A C 1
ATOM 1256 O O . TYR A 1 160 ? -34.691 4.383 61.205 1.00 92.81 160 TYR A O 1
ATOM 1264 N N . LYS A 1 161 ? -35.151 5.173 59.155 1.00 93.12 1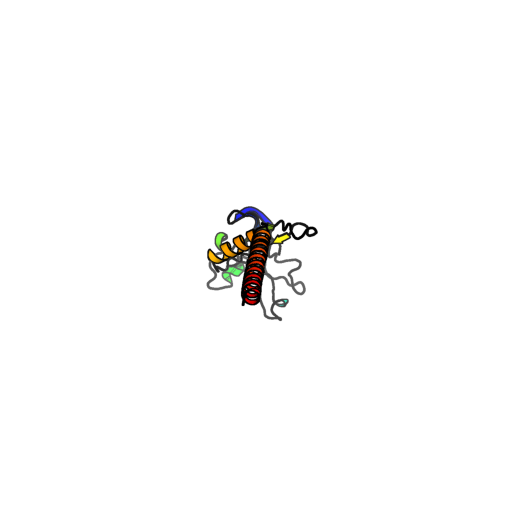61 LYS A N 1
ATOM 1265 C CA . LYS A 1 161 ? -36.522 5.599 59.492 1.00 93.12 161 LYS A CA 1
ATOM 1266 C C . LYS A 1 161 ? -37.428 4.427 59.879 1.00 93.12 161 LYS A C 1
ATOM 1268 O O . LYS A 1 161 ? -38.258 4.595 60.771 1.00 93.12 161 LYS A O 1
ATOM 1273 N N . LYS A 1 162 ? -37.288 3.265 59.230 1.00 91.38 162 LYS A N 1
ATOM 1274 C CA . LYS A 1 162 ? -38.052 2.054 59.568 1.00 91.38 162 LYS A CA 1
ATOM 1275 C C . LYS A 1 162 ? -37.673 1.533 60.959 1.00 91.38 162 LYS A C 1
ATOM 1277 O O . LYS A 1 162 ? -38.544 1.434 61.815 1.00 91.38 162 LYS A O 1
ATOM 1282 N N . ALA A 1 163 ? -36.376 1.350 61.221 1.00 88.56 163 ALA A N 1
ATOM 1283 C CA . ALA A 1 163 ? -35.874 0.894 62.519 1.00 88.56 163 ALA A CA 1
ATOM 1284 C C . ALA A 1 163 ? -36.269 1.828 63.679 1.00 88.56 163 ALA A C 1
ATOM 1286 O O . ALA A 1 163 ? -36.582 1.364 64.775 1.00 88.56 163 ALA A O 1
ATOM 1287 N N . LYS A 1 164 ? -36.299 3.148 63.441 1.00 90.19 164 LYS A N 1
ATOM 1288 C CA . LYS A 1 164 ? -36.761 4.125 64.437 1.00 90.19 164 LYS A CA 1
ATOM 1289 C C . LYS A 1 164 ? -38.253 3.964 64.770 1.00 90.19 164 LYS A C 1
ATOM 1291 O O . LYS A 1 164 ? -38.595 3.954 65.948 1.00 90.19 164 LYS A O 1
ATOM 1296 N N . ARG A 1 165 ? -39.127 3.784 63.768 1.00 87.69 165 ARG A N 1
ATOM 1297 C CA . ARG A 1 165 ? -40.572 3.554 63.999 1.00 87.69 165 ARG A CA 1
ATOM 1298 C C . ARG A 1 165 ? -40.843 2.264 64.764 1.00 87.69 165 ARG A C 1
ATOM 1300 O O . ARG A 1 165 ? -41.730 2.245 65.611 1.00 87.69 165 ARG A O 1
ATOM 1307 N N . ASP A 1 166 ? -40.090 1.208 64.467 1.00 84.56 166 ASP A N 1
ATOM 1308 C CA . ASP A 1 166 ? -40.251 -0.084 65.136 1.00 84.56 166 ASP A CA 1
ATOM 1309 C C . ASP A 1 166 ? -39.857 0.017 66.625 1.00 84.56 166 ASP A C 1
ATOM 1311 O O . ASP A 1 166 ? -40.576 -0.488 67.487 1.00 84.56 166 ASP A O 1
ATOM 1315 N N . ARG A 1 167 ? -38.794 0.772 66.954 1.00 80.88 167 ARG A N 1
ATOM 1316 C CA . ARG A 1 167 ? -38.403 1.074 68.348 1.00 80.88 167 ARG A CA 1
ATOM 1317 C C . ARG A 1 167 ? -39.430 1.933 69.095 1.00 80.88 167 ARG A C 1
ATOM 1319 O O . ARG A 1 167 ? -39.732 1.646 70.248 1.00 80.88 167 ARG A O 1
ATOM 1326 N N . GLU A 1 168 ? -39.983 2.962 68.453 1.00 83.44 168 GLU A N 1
ATOM 1327 C CA . GLU A 1 168 ? -41.013 3.829 69.056 1.00 83.44 168 GLU A CA 1
ATOM 1328 C C . GLU A 1 168 ? -42.336 3.086 69.321 1.00 83.44 168 GLU A C 1
ATOM 1330 O O . GLU A 1 168 ? -43.039 3.411 70.276 1.00 83.44 168 GLU A O 1
ATOM 1335 N N . ARG A 1 169 ? -42.678 2.071 68.510 1.00 78.31 169 ARG A N 1
ATOM 1336 C CA . ARG A 1 169 ? -43.828 1.182 68.765 1.00 78.31 169 ARG A CA 1
ATOM 1337 C C . ARG A 1 169 ? -43.580 0.222 69.928 1.00 78.31 169 ARG A C 1
ATOM 1339 O O . ARG A 1 169 ? -44.490 0.011 70.718 1.00 78.31 169 ARG A O 1
ATOM 1346 N N . ALA A 1 170 ? -42.366 -0.315 70.055 1.00 76.19 170 ALA A N 1
ATOM 1347 C CA . ALA A 1 170 ? -42.004 -1.235 71.134 1.00 76.19 170 ALA A CA 1
ATOM 1348 C C . ALA A 1 170 ? -41.940 -0.565 72.520 1.00 76.19 170 ALA A C 1
ATOM 1350 O O . ALA A 1 170 ? -42.144 -1.237 73.518 1.00 76.19 170 ALA A O 1
ATOM 1351 N N . SER A 1 171 ? -41.687 0.748 72.597 1.00 73.12 171 SER A N 1
ATOM 1352 C CA . SER A 1 171 ? -41.665 1.495 73.870 1.00 73.12 171 SER A CA 1
ATOM 1353 C C . SER A 1 171 ? -43.052 1.940 74.366 1.00 73.12 171 SER A C 1
ATOM 1355 O O . SER A 1 171 ? -43.146 2.494 75.461 1.00 73.12 171 SER A O 1
ATOM 1357 N N . LYS A 1 172 ? -44.106 1.779 73.556 1.00 69.31 172 LYS A N 1
ATOM 1358 C CA . LYS A 1 172 ? -45.494 2.156 73.887 1.00 69.31 172 LYS A CA 1
ATOM 1359 C C . LYS A 1 172 ? -46.403 0.955 74.193 1.00 69.31 172 LYS A C 1
ATOM 1361 O O . LYS A 1 172 ? -47.582 1.172 74.461 1.00 69.31 172 LYS A O 1
ATOM 1366 N N . SER A 1 173 ? -45.871 -0.266 74.118 1.00 56.62 173 SER A N 1
ATOM 1367 C CA . SER A 1 173 ? -46.518 -1.518 74.538 1.00 56.62 173 SER A CA 1
ATOM 1368 C C . SER A 1 173 ? -45.949 -1.979 75.870 1.00 56.62 173 SER A C 1
ATOM 1370 O O . SER A 1 173 ? -46.659 -2.782 76.510 1.00 56.62 173 SER A O 1
#

Organism: Portunus trituberculatus (NCBI:txid210409)

Radius of gyration: 31.74 Å; chains: 1; bounding box: 70×37×99 Å

pLDDT: mean 80.84, std 13.96, range [43.62, 96.25]

Secondary structure (DSSP, 8-state):
---EEEEEEEETTEEEEEEE--TTTS-SSGGG-BTTBPPPTT-EE-TGGGTT---EE--GGGTTS-THHHHTSTT-PPP-HHHH--EEEEEEE--TT-TT---EEEE----SS-----HHHHHHHHHHHHHHHSTHHHHHHHHHHHHHHHHHHHHHHHHHHHHHHHHHHHT--

Foldseek 3Di:
DDWAWDDWDQDPNAIWTKTWDAQVNQAQDDDQADPRHGDFRQWGFCCVVVVNPGDIDGFQLNVSTDPVVNVVDPPRDHDDCVLRIDMWTWGWDDPVVCVPDDIDTDGPPDDPPPPPPPPVVVVVVVVVVCPSVDCVVVVVVVVVVVVVVVVVVVVVVVVVVVVVVVVVVVVVD

Sequence (173 aa):
MTLYYKEEVKNNGLPGYRYWGTNETFPGDGCYCIDKVCAPLGLVNAETCRMGAPAFVSFPHFLHADPFLLDAFEGVSPPDPDKHSFVLDMIPVSLRILKNVKEAYLPLLWFEEEAVIPDYMARQLQVLLVIMNTPTVYIVLGVILVLGVIGATLVTTRHYKKAKRDRERASKS